Protein AF-A0A957JRY2-F1 (afdb_monomer_lite)

Secondary structure (DSSP, 8-state):
---------------------TTT-----HHHHHHHHHTTPPTT--SS------BS-TTS-B-

Sequence (63 aa):
MTIDVPISTATQQKNYGFVIDNRKCIGCHACTVACKSEHDVPIGVNRTWVKQIKKGEYPHTQR

pLDDT: mean 85.43, std 14.42, range [40.94, 96.94]

Foldseek 3Di:
DDDCPPPPPDPPDDDDDDDDDPVPDPQPCPVQVVQCVVPVDDPPDTPDHDDDDWDDDPPDIDD

Radius of gyration: 21.47 Å; chains: 1; bounding box: 30×60×42 Å

Structure (mmCIF, N/CA/C/O backbone):
data_AF-A0A957JRY2-F1
#
_entry.id   AF-A0A957JRY2-F1
#
loop_
_atom_site.group_PDB
_atom_site.id
_atom_site.type_symbol
_atom_site.label_atom_id
_atom_site.label_alt_id
_atom_site.label_comp_id
_atom_site.label_asym_id
_atom_site.label_entity_id
_atom_site.label_seq_id
_atom_site.pdbx_PDB_ins_code
_atom_site.Cartn_x
_atom_site.Cartn_y
_atom_site.Cartn_z
_atom_site.occupancy
_atom_site.B_iso_or_equiv
_atom_site.auth_seq_id
_atom_site.auth_comp_id
_atom_site.auth_asym_id
_atom_site.auth_atom_id
_atom_site.pdbx_PDB_model_num
ATOM 1 N N . MET A 1 1 ? 16.417 44.054 30.412 1.00 40.94 1 MET A N 1
ATOM 2 C CA . MET A 1 1 ? 16.629 44.653 29.077 1.00 40.94 1 MET A CA 1
ATOM 3 C C . MET A 1 1 ? 17.363 43.612 28.258 1.00 40.94 1 MET A C 1
ATOM 5 O O . MET A 1 1 ? 18.554 43.442 28.454 1.00 40.94 1 MET A O 1
ATOM 9 N N . THR A 1 2 ? 16.611 42.567 27.923 1.00 44.25 2 THR A N 1
ATOM 10 C CA . THR A 1 2 ? 16.050 42.268 26.587 1.00 44.25 2 THR A CA 1
ATOM 11 C C . THR A 1 2 ? 17.078 41.506 25.764 1.00 44.25 2 THR A C 1
ATOM 13 O O . THR A 1 2 ? 18.045 42.047 25.248 1.00 44.25 2 THR A O 1
ATOM 16 N N . ILE A 1 3 ? 16.881 40.187 25.766 1.00 53.03 3 ILE A N 1
ATOM 17 C CA . ILE A 1 3 ? 17.548 39.235 24.889 1.00 53.03 3 ILE A CA 1
ATOM 18 C C . ILE A 1 3 ? 16.897 39.432 23.522 1.00 53.03 3 ILE A C 1
ATOM 20 O O . ILE A 1 3 ? 15.875 38.822 23.217 1.00 53.03 3 ILE A O 1
ATOM 24 N N . ASP A 1 4 ? 17.463 40.332 22.730 1.00 59.12 4 ASP A N 1
ATOM 25 C CA . ASP A 1 4 ? 17.062 40.535 21.345 1.00 59.12 4 ASP A CA 1
ATOM 26 C C . ASP A 1 4 ? 17.856 39.545 20.482 1.00 59.12 4 ASP A C 1
ATOM 28 O O . ASP A 1 4 ? 18.869 39.880 19.871 1.00 59.12 4 ASP A O 1
ATOM 32 N N . VAL A 1 5 ? 17.429 38.275 20.481 1.00 63.62 5 VAL A N 1
ATOM 33 C CA . VAL A 1 5 ? 17.852 37.317 19.450 1.00 63.62 5 VAL A CA 1
ATOM 34 C C . VAL A 1 5 ? 17.140 37.734 18.164 1.00 63.62 5 VAL A C 1
ATOM 36 O O . VAL A 1 5 ? 15.908 37.662 18.120 1.00 63.62 5 VAL A O 1
ATOM 39 N N . PRO A 1 6 ? 17.857 38.173 17.114 1.00 60.22 6 PRO A N 1
ATOM 40 C CA . PRO A 1 6 ? 17.215 38.469 15.850 1.00 60.22 6 PRO A CA 1
ATOM 41 C C . PRO A 1 6 ? 16.677 37.150 15.297 1.00 60.22 6 PRO A C 1
ATOM 43 O O . PRO A 1 6 ? 17.444 36.249 14.953 1.00 60.22 6 PRO A O 1
ATOM 46 N N . ILE A 1 7 ? 15.347 37.029 15.243 1.00 62.50 7 ILE A N 1
ATOM 47 C CA . ILE A 1 7 ? 14.658 36.023 14.438 1.00 62.50 7 ILE A CA 1
ATOM 48 C C . ILE A 1 7 ? 15.100 36.310 13.011 1.00 62.50 7 ILE A C 1
ATOM 50 O O . ILE A 1 7 ? 14.621 37.241 12.361 1.00 62.50 7 ILE A O 1
ATOM 54 N N . SER A 1 8 ? 16.128 35.578 12.591 1.00 58.12 8 SER A N 1
ATOM 55 C CA . SER A 1 8 ? 16.701 35.683 11.270 1.00 58.12 8 SER A CA 1
ATOM 56 C C . SER A 1 8 ? 15.584 35.503 10.256 1.00 58.12 8 SER A C 1
ATOM 58 O O . SER A 1 8 ? 14.659 34.707 10.425 1.00 58.12 8 SER A O 1
ATOM 60 N N . THR A 1 9 ? 15.674 36.291 9.200 1.00 54.69 9 THR A N 1
ATOM 61 C CA . THR A 1 9 ? 14.916 36.175 7.964 1.00 54.69 9 THR A CA 1
ATOM 62 C C . THR A 1 9 ? 15.127 34.787 7.355 1.00 54.69 9 THR A C 1
ATOM 64 O O . THR A 1 9 ? 15.913 34.610 6.429 1.00 54.69 9 THR A O 1
ATOM 67 N N . ALA A 1 10 ? 14.460 33.780 7.909 1.00 62.69 10 ALA A N 1
ATOM 68 C CA . ALA A 1 10 ? 14.355 32.454 7.341 1.00 62.69 10 ALA A CA 1
ATOM 69 C C . ALA A 1 10 ? 13.227 32.505 6.314 1.00 62.69 10 ALA A C 1
ATOM 71 O O . ALA A 1 10 ? 12.053 32.649 6.657 1.00 62.69 10 ALA A O 1
ATOM 72 N N . THR A 1 11 ? 13.587 32.418 5.038 1.00 64.12 11 THR A N 1
ATOM 73 C CA . THR A 1 11 ? 12.681 32.045 3.954 1.00 64.12 11 THR A CA 1
ATOM 74 C C . THR A 1 11 ? 11.825 30.878 4.441 1.00 64.12 11 THR A C 1
ATOM 76 O O . THR A 1 11 ? 12.352 29.798 4.700 1.00 64.12 11 T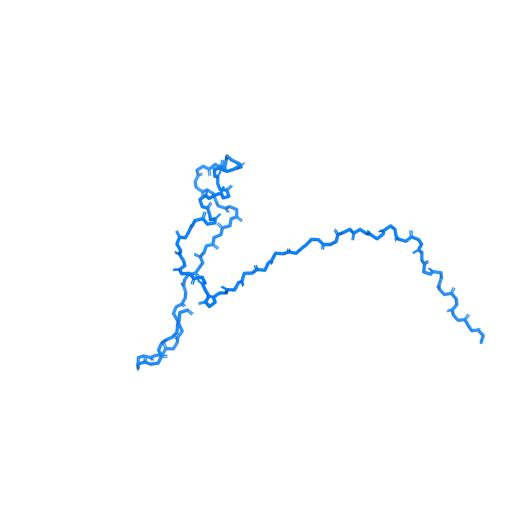HR A O 1
ATOM 79 N N . GLN A 1 12 ? 10.523 31.097 4.648 1.00 71.06 12 GLN A N 1
ATOM 80 C CA . GLN A 1 12 ? 9.628 30.062 5.163 1.00 71.06 12 GLN A CA 1
ATOM 81 C C . GLN A 1 12 ? 9.519 28.945 4.118 1.00 71.06 12 GLN A C 1
ATOM 83 O O . GLN A 1 12 ? 8.746 29.019 3.162 1.00 71.06 12 GLN A O 1
ATOM 88 N N . GLN A 1 13 ? 10.365 27.930 4.267 1.00 78.69 13 GLN A N 1
ATOM 89 C CA . GLN A 1 13 ? 10.445 26.804 3.356 1.00 78.69 13 GLN A CA 1
ATOM 90 C C . GLN A 1 13 ? 9.211 25.926 3.560 1.00 78.69 13 GLN A C 1
ATOM 92 O O . GLN A 1 13 ? 8.848 25.588 4.688 1.00 78.69 13 GLN A O 1
ATOM 97 N N . LYS A 1 14 ? 8.518 25.596 2.466 1.00 84.81 14 LYS A N 1
ATOM 98 C CA . LYS A 1 14 ? 7.309 24.772 2.534 1.00 84.81 14 LYS A CA 1
ATOM 99 C C . LYS A 1 14 ? 7.670 23.372 3.030 1.00 84.81 14 LYS A C 1
ATOM 101 O O . LYS A 1 14 ? 8.426 22.661 2.373 1.00 84.81 14 LYS A O 1
ATOM 106 N N . ASN A 1 15 ? 7.081 22.976 4.155 1.00 88.69 15 ASN A N 1
ATOM 107 C CA . ASN A 1 15 ? 7.214 21.634 4.710 1.00 88.69 15 ASN A CA 1
ATOM 108 C C . ASN A 1 15 ? 6.075 20.757 4.182 1.00 88.69 15 ASN A C 1
ATOM 110 O O . ASN A 1 15 ? 4.926 20.908 4.596 1.00 88.69 15 ASN A O 1
ATOM 114 N N . TYR A 1 16 ? 6.385 19.856 3.253 1.00 93.69 16 TYR A N 1
ATOM 115 C CA . TYR A 1 16 ? 5.412 18.891 2.745 1.00 93.69 16 TYR A CA 1
ATOM 116 C C . TYR A 1 16 ? 5.275 17.701 3.698 1.00 93.69 16 TYR A C 1
ATOM 118 O O . TYR A 1 16 ? 6.258 17.231 4.269 1.00 93.69 16 TYR A O 1
ATOM 126 N N . GLY A 1 17 ? 4.049 17.197 3.844 1.00 93.38 17 GLY A N 1
ATOM 127 C CA . GLY A 1 17 ? 3.732 16.017 4.643 1.00 93.38 17 GLY A CA 1
ATOM 128 C C . GLY A 1 17 ? 2.796 15.072 3.894 1.00 93.38 17 GLY A C 1
ATOM 129 O O . GLY A 1 17 ? 2.015 15.500 3.046 1.00 93.38 17 GLY A O 1
ATOM 130 N N . PHE A 1 18 ? 2.875 13.783 4.221 1.00 93.69 18 PHE A N 1
ATOM 131 C CA . PHE A 1 18 ? 2.032 12.730 3.659 1.00 93.69 18 PHE A CA 1
ATOM 132 C C . PHE A 1 18 ? 1.419 11.911 4.797 1.00 93.69 18 PHE A C 1
ATOM 134 O O . PHE A 1 18 ? 2.135 11.465 5.692 1.00 93.69 18 PHE A O 1
ATOM 141 N N . VAL A 1 19 ? 0.097 11.732 4.781 1.00 95.69 19 VAL A N 1
ATOM 142 C CA . VAL A 1 19 ? -0.655 11.065 5.855 1.00 95.69 19 VAL A CA 1
ATOM 143 C C . VAL A 1 19 ? -1.483 9.926 5.270 1.00 95.69 19 VAL A C 1
ATOM 145 O O . VAL A 1 19 ? -2.149 10.095 4.251 1.00 95.69 19 VAL A O 1
ATOM 148 N N . ILE A 1 20 ? -1.467 8.772 5.940 1.00 94.25 20 ILE A N 1
ATOM 149 C CA . ILE A 1 20 ? -2.229 7.576 5.563 1.00 94.25 20 ILE A CA 1
ATOM 150 C C . ILE A 1 20 ? -3.135 7.174 6.734 1.00 94.25 20 ILE A C 1
ATOM 152 O O . ILE A 1 20 ? -2.648 6.95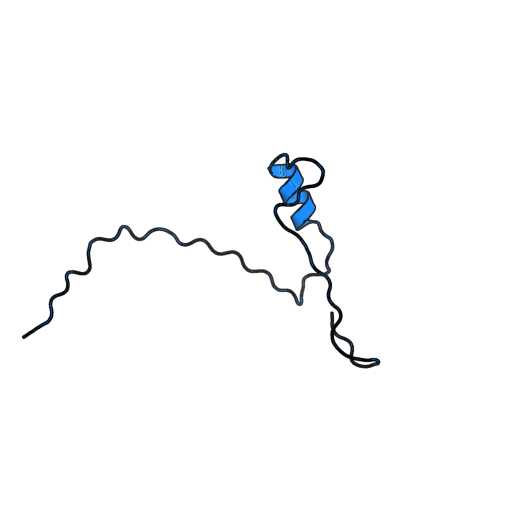3 7.842 1.00 94.25 20 ILE A O 1
ATOM 156 N N . ASP A 1 21 ? -4.445 7.031 6.495 1.00 94.81 21 ASP A N 1
ATOM 157 C CA . ASP A 1 21 ? -5.366 6.428 7.472 1.00 94.81 21 ASP A CA 1
ATOM 158 C C . ASP A 1 21 ? -5.359 4.899 7.335 1.00 94.81 21 ASP A C 1
ATOM 160 O O . ASP A 1 21 ? -5.982 4.318 6.439 1.00 94.81 21 ASP A O 1
ATOM 164 N N . ASN A 1 22 ? -4.670 4.233 8.260 1.00 91.12 22 ASN A N 1
ATOM 165 C CA . ASN A 1 22 ? -4.527 2.778 8.259 1.00 91.12 22 ASN A CA 1
ATOM 166 C C . ASN A 1 22 ? -5.848 2.028 8.481 1.00 91.12 22 ASN A C 1
ATOM 168 O O . ASN A 1 22 ? -5.957 0.882 8.057 1.00 91.12 22 ASN A O 1
ATOM 172 N N . ARG A 1 23 ? -6.868 2.658 9.078 1.00 91.00 23 ARG A N 1
ATOM 173 C CA . ARG A 1 23 ? -8.177 2.018 9.308 1.00 91.00 23 ARG A CA 1
ATOM 174 C C . ARG A 1 23 ? -8.966 1.849 8.012 1.00 91.00 23 ARG A C 1
ATOM 176 O O . ARG A 1 23 ? -9.781 0.940 7.903 1.00 91.00 23 ARG A O 1
ATOM 183 N N . LYS A 1 24 ? -8.724 2.729 7.035 1.00 92.69 24 LYS A N 1
ATOM 184 C CA . LYS A 1 24 ? -9.321 2.670 5.690 1.00 92.69 24 LYS A CA 1
ATOM 185 C C . LYS A 1 24 ? -8.462 1.886 4.704 1.00 92.69 24 LYS A C 1
ATOM 187 O O . LYS A 1 24 ? -8.957 1.433 3.675 1.00 92.69 24 LYS A O 1
ATOM 192 N N . CYS A 1 25 ? -7.171 1.742 4.990 1.00 93.50 25 CYS A N 1
ATOM 193 C CA . CYS A 1 25 ? -6.274 0.959 4.161 1.00 93.50 25 CYS A CA 1
ATOM 194 C C . CYS A 1 25 ? -6.712 -0.511 4.161 1.00 93.50 25 CYS A C 1
ATOM 196 O O . CYS A 1 25 ? -6.723 -1.171 5.198 1.00 93.50 25 CYS A O 1
ATOM 198 N N . ILE A 1 26 ? -7.016 -1.047 2.979 1.00 93.75 26 ILE A N 1
ATOM 199 C CA . ILE A 1 26 ? -7.355 -2.469 2.788 1.00 93.75 26 ILE A CA 1
ATOM 200 C C . ILE A 1 26 ? -6.141 -3.323 2.400 1.00 93.75 26 ILE A C 1
ATOM 202 O O . ILE A 1 26 ? -6.223 -4.543 2.347 1.00 93.75 26 ILE A O 1
ATOM 206 N N . GLY A 1 27 ? -4.994 -2.686 2.158 1.00 94.06 27 GLY A N 1
ATOM 207 C CA . GLY A 1 27 ? -3.769 -3.363 1.751 1.00 94.06 27 GLY A CA 1
ATOM 208 C C . GLY A 1 27 ? -3.776 -3.877 0.311 1.00 94.06 27 GLY A C 1
ATOM 209 O O . GLY A 1 27 ? -3.252 -4.947 0.049 1.00 94.06 27 GLY A O 1
ATOM 210 N N . CYS A 1 28 ? -4.349 -3.123 -0.630 1.00 95.38 28 CYS A N 1
ATOM 211 C CA . CYS A 1 28 ? -4.428 -3.511 -2.046 1.00 95.38 28 CYS A CA 1
ATOM 212 C C . CYS A 1 28 ? -3.124 -3.328 -2.843 1.00 95.38 28 CYS A C 1
ATOM 214 O O . CYS A 1 28 ? -3.086 -3.661 -4.021 1.00 95.38 28 CYS A O 1
ATOM 216 N N . HIS A 1 29 ? -2.076 -2.750 -2.246 1.00 95.44 29 HIS A N 1
ATOM 217 C CA . HIS A 1 29 ? -0.784 -2.465 -2.894 1.00 95.44 29 HIS A CA 1
ATOM 218 C C . HIS A 1 29 ? -0.818 -1.504 -4.098 1.00 95.44 29 HIS A C 1
ATOM 220 O O . HIS A 1 29 ? 0.223 -1.270 -4.712 1.00 95.44 29 HIS A O 1
ATOM 226 N N . ALA A 1 30 ? -1.954 -0.862 -4.388 1.00 96.62 30 ALA A N 1
ATOM 227 C CA . ALA A 1 30 ? -2.068 0.097 -5.488 1.00 96.62 30 ALA A CA 1
ATOM 228 C C . ALA A 1 30 ? -1.068 1.262 -5.367 1.00 96.62 30 ALA A C 1
ATOM 230 O O . ALA A 1 30 ? -0.458 1.652 -6.356 1.00 96.62 30 ALA A O 1
ATOM 231 N N . CYS A 1 31 ? -0.825 1.767 -4.152 1.00 95.81 31 CYS A N 1
ATOM 232 C CA . CYS A 1 31 ? 0.165 2.822 -3.912 1.00 95.81 31 CYS A CA 1
ATOM 233 C C . CYS A 1 31 ? 1.607 2.383 -4.226 1.00 95.81 31 CYS A C 1
ATOM 235 O O . CYS A 1 31 ? 2.393 3.177 -4.740 1.00 95.81 31 CYS A O 1
ATOM 237 N N . THR A 1 32 ? 1.958 1.119 -3.968 1.00 95.94 32 THR A N 1
ATOM 238 C CA . THR A 1 32 ? 3.269 0.561 -4.327 1.00 95.94 32 THR A CA 1
ATOM 239 C C . THR A 1 32 ? 3.408 0.401 -5.837 1.00 95.94 32 THR A C 1
ATOM 241 O O . THR A 1 32 ? 4.456 0.750 -6.378 1.00 95.94 32 THR A O 1
ATOM 244 N N . VAL A 1 33 ? 2.365 -0.089 -6.516 1.00 95.50 33 VAL A N 1
ATOM 245 C CA . VAL A 1 33 ? 2.358 -0.243 -7.980 1.00 95.50 33 VAL A CA 1
ATOM 246 C C . VAL A 1 33 ? 2.469 1.116 -8.662 1.00 95.50 33 VAL A C 1
ATOM 248 O O . VAL A 1 33 ? 3.382 1.306 -9.456 1.00 95.50 33 VAL A O 1
ATOM 251 N N . ALA A 1 34 ? 1.630 2.083 -8.279 1.00 95.94 34 ALA A N 1
ATOM 252 C CA . ALA A 1 34 ? 1.676 3.439 -8.819 1.00 95.94 34 ALA A CA 1
ATOM 253 C C . ALA A 1 34 ? 3.069 4.063 -8.649 1.00 95.94 34 ALA A C 1
ATOM 255 O O . ALA A 1 34 ? 3.655 4.549 -9.606 1.00 95.94 34 ALA A O 1
ATOM 256 N N . CYS A 1 35 ? 3.663 3.966 -7.454 1.00 96.38 35 CYS A N 1
ATOM 257 C CA . CYS A 1 35 ? 5.005 4.494 -7.224 1.00 96.38 35 CYS A CA 1
ATOM 258 C C . CYS A 1 35 ? 6.065 3.851 -8.134 1.00 96.38 35 CYS A C 1
ATOM 260 O O . CYS A 1 35 ? 6.957 4.555 -8.601 1.00 96.38 35 CYS A O 1
ATOM 262 N N . LYS A 1 36 ? 5.981 2.541 -8.398 1.00 95.75 36 LYS A N 1
ATOM 263 C CA . LYS A 1 36 ? 6.904 1.865 -9.319 1.00 95.75 36 LYS A CA 1
ATOM 264 C C . LYS A 1 36 ? 6.727 2.333 -10.757 1.00 95.75 36 LYS A C 1
ATOM 266 O O . LYS A 1 36 ? 7.733 2.631 -11.389 1.00 95.75 36 LYS A O 1
ATOM 271 N N . SER A 1 37 ? 5.483 2.378 -11.233 1.00 94.44 37 SER A N 1
ATOM 272 C CA . SER A 1 37 ? 5.140 2.743 -12.610 1.00 94.44 37 SER A CA 1
ATOM 273 C C . SER A 1 37 ? 5.518 4.184 -12.939 1.00 94.44 37 SER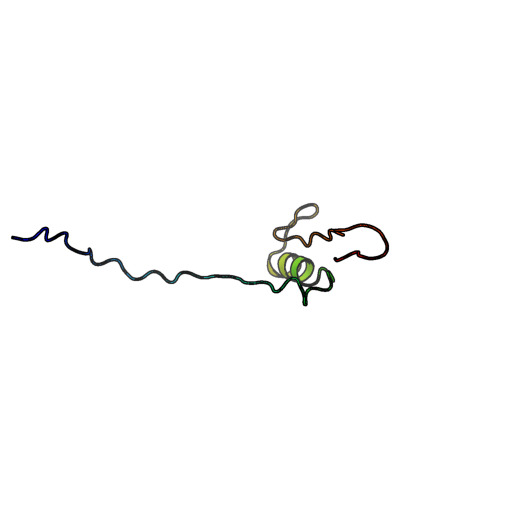 A C 1
ATOM 275 O O . SER A 1 37 ? 6.050 4.430 -14.009 1.00 94.44 37 SER A O 1
ATOM 277 N N . GLU A 1 38 ? 5.312 5.117 -12.008 1.00 96.94 38 GLU A N 1
ATOM 278 C CA . GLU A 1 38 ? 5.617 6.541 -12.225 1.00 96.94 38 GLU A CA 1
ATOM 279 C C . GLU A 1 38 ? 7.118 6.870 -12.177 1.00 96.94 38 GLU A C 1
ATOM 281 O O . GLU A 1 38 ? 7.529 7.949 -12.592 1.00 96.94 38 GLU A O 1
ATOM 286 N N . HIS A 1 39 ? 7.949 5.986 -11.616 1.00 95.50 39 HIS A N 1
ATOM 287 C CA . HIS A 1 39 ? 9.368 6.281 -11.373 1.00 95.50 39 HIS A CA 1
ATOM 288 C C . HIS A 1 39 ? 10.325 5.223 -11.929 1.00 95.50 39 HIS A C 1
ATOM 290 O O . HIS A 1 39 ? 11.479 5.191 -11.491 1.00 95.50 39 HIS A O 1
ATOM 296 N N . ASP A 1 40 ? 9.841 4.334 -12.803 1.00 94.12 40 ASP A N 1
ATOM 297 C CA . ASP A 1 40 ? 10.610 3.248 -13.428 1.00 94.12 40 ASP A CA 1
ATOM 298 C C . ASP A 1 40 ? 11.514 2.504 -12.434 1.00 94.12 40 ASP A C 1
ATOM 300 O O . ASP A 1 40 ? 12.711 2.288 -12.643 1.00 94.12 40 ASP A O 1
ATOM 304 N N . VAL A 1 41 ? 10.949 2.159 -11.273 1.00 94.75 41 VAL A N 1
ATOM 305 C CA . VAL A 1 41 ? 11.730 1.562 -10.184 1.00 94.75 41 VAL A CA 1
ATOM 306 C C . VAL A 1 41 ? 12.249 0.186 -10.625 1.00 94.75 41 VAL A C 1
ATOM 308 O O . VAL A 1 41 ? 11.444 -0.648 -11.053 1.00 94.75 41 VAL A O 1
ATOM 311 N N . PRO A 1 42 ? 13.557 -0.102 -10.468 1.00 93.31 42 PRO A N 1
ATOM 312 C CA . PRO A 1 42 ? 14.145 -1.354 -10.921 1.00 93.31 42 PRO A CA 1
ATOM 313 C C . PRO A 1 42 ? 13.521 -2.573 -10.239 1.00 93.31 42 PRO A C 1
ATOM 315 O O . PRO A 1 42 ? 13.003 -2.523 -9.114 1.00 93.31 42 PRO A O 1
ATOM 318 N N . ILE A 1 43 ? 13.598 -3.703 -10.939 1.00 90.12 43 ILE A N 1
ATOM 319 C CA . ILE A 1 43 ? 13.097 -4.981 -10.444 1.00 90.12 43 ILE A CA 1
ATOM 320 C C . ILE A 1 43 ? 13.784 -5.358 -9.122 1.00 90.12 43 ILE A C 1
ATOM 322 O O . ILE A 1 43 ? 14.976 -5.132 -8.930 1.00 90.12 43 ILE A O 1
ATOM 326 N N . GLY A 1 44 ? 13.01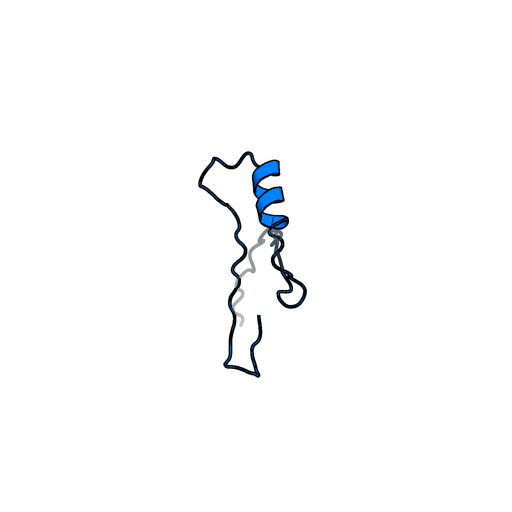0 -5.902 -8.183 1.00 91.12 44 GLY A N 1
ATOM 327 C CA . GLY A 1 44 ? 13.503 -6.285 -6.856 1.00 91.12 44 GLY A CA 1
ATOM 328 C C . GLY A 1 44 ? 13.541 -5.160 -5.813 1.00 91.12 44 GLY A C 1
ATOM 329 O O . GLY A 1 44 ? 13.759 -5.453 -4.641 1.00 91.12 44 GLY A O 1
ATOM 330 N N . VAL A 1 45 ? 13.265 -3.901 -6.181 1.00 93.00 45 VAL A N 1
ATOM 331 C CA . VAL A 1 45 ? 13.285 -2.763 -5.242 1.00 93.00 45 VAL A CA 1
ATOM 332 C C . VAL A 1 45 ? 11.919 -2.077 -5.167 1.00 93.00 45 VAL A C 1
ATOM 334 O O . VAL A 1 45 ? 11.229 -1.919 -6.175 1.00 93.00 45 VAL A O 1
ATOM 337 N N . ASN A 1 46 ? 11.517 -1.644 -3.968 1.00 93.31 46 ASN A N 1
ATOM 338 C CA . ASN A 1 46 ? 10.300 -0.863 -3.731 1.00 93.31 46 ASN A CA 1
ATOM 339 C C . ASN A 1 46 ? 10.655 0.420 -2.972 1.00 93.31 46 ASN A C 1
ATOM 341 O O . ASN A 1 46 ? 11.328 0.353 -1.948 1.00 93.31 46 ASN A O 1
ATOM 345 N N . ARG A 1 47 ? 10.153 1.578 -3.421 1.00 93.00 47 ARG A N 1
ATOM 346 C CA . ARG A 1 47 ? 10.290 2.847 -2.676 1.00 93.00 47 ARG A CA 1
ATOM 347 C C . ARG A 1 47 ? 9.276 2.979 -1.533 1.00 93.00 47 ARG A C 1
ATOM 349 O O . ARG A 1 47 ? 9.535 3.670 -0.558 1.00 93.00 47 ARG A O 1
ATOM 356 N N . THR A 1 48 ? 8.128 2.311 -1.650 1.00 93.88 48 THR A N 1
ATOM 357 C CA . THR A 1 48 ? 7.077 2.252 -0.625 1.00 93.88 48 THR A CA 1
ATOM 358 C C . THR A 1 48 ? 6.523 0.833 -0.511 1.00 93.88 48 THR A C 1
ATOM 360 O O . THR A 1 48 ? 6.462 0.106 -1.506 1.00 93.88 48 THR A O 1
ATOM 363 N N . TRP A 1 49 ? 6.113 0.423 0.688 1.00 92.69 49 TRP A N 1
ATOM 364 C CA . TRP A 1 49 ? 5.582 -0.912 0.964 1.00 92.69 49 TRP A CA 1
ATOM 365 C C . TRP A 1 49 ? 4.373 -0.851 1.895 1.00 92.69 49 TRP A C 1
ATOM 367 O O . TRP A 1 49 ? 4.248 0.028 2.745 1.00 92.69 49 TRP A O 1
ATOM 377 N N . VAL A 1 50 ? 3.494 -1.841 1.760 1.00 94.88 50 VAL A N 1
ATOM 378 C CA . VAL A 1 50 ? 2.338 -2.027 2.638 1.00 94.88 50 VAL A CA 1
ATOM 379 C C . VAL A 1 50 ? 2.610 -3.228 3.531 1.00 94.88 50 VAL A C 1
ATOM 381 O O . VAL A 1 50 ? 2.756 -4.345 3.042 1.00 94.88 50 VAL A O 1
ATOM 384 N N . LYS A 1 51 ? 2.671 -3.004 4.845 1.00 91.44 51 LYS A N 1
ATOM 385 C CA . LYS A 1 51 ? 2.807 -4.075 5.835 1.00 91.44 51 LYS A CA 1
ATOM 386 C C . LYS A 1 51 ? 1.429 -4.439 6.378 1.00 91.44 51 LYS A C 1
ATOM 388 O O . LYS A 1 51 ? 0.690 -3.565 6.820 1.00 91.44 51 LYS A O 1
ATOM 393 N N . GLN A 1 52 ? 1.096 -5.725 6.368 1.00 89.94 52 GLN A N 1
ATOM 394 C CA . GLN A 1 52 ? -0.119 -6.242 6.993 1.00 89.94 52 GLN A CA 1
ATOM 395 C C . GLN A 1 52 ? 0.272 -6.945 8.291 1.00 89.94 52 GLN A C 1
ATOM 397 O O . GLN A 1 52 ? 1.122 -7.832 8.282 1.00 89.94 52 GLN A O 1
ATOM 402 N N . ILE A 1 53 ? -0.310 -6.524 9.413 1.00 89.12 53 ILE A N 1
ATOM 403 C CA . ILE A 1 53 ? -0.017 -7.087 10.733 1.00 89.12 53 ILE A CA 1
ATOM 404 C C . ILE A 1 53 ? -1.349 -7.382 11.397 1.00 89.12 53 ILE A C 1
ATOM 406 O O . ILE A 1 53 ? -2.154 -6.480 11.558 1.00 89.12 53 ILE A O 1
ATOM 410 N N . LYS A 1 54 ? -1.577 -8.621 11.820 1.00 87.75 54 LYS A N 1
ATOM 411 C CA . LYS A 1 54 ? -2.710 -8.922 12.695 1.00 87.75 54 LYS A CA 1
ATOM 412 C C . LYS A 1 54 ? -2.255 -8.773 14.142 1.00 87.75 54 LYS A C 1
ATOM 414 O O . LYS A 1 54 ? -1.175 -9.243 14.495 1.00 87.75 54 LYS A O 1
ATOM 419 N N . LYS A 1 55 ? -3.051 -8.096 14.959 1.00 89.12 55 LYS A N 1
ATOM 420 C CA . LYS A 1 55 ? -2.833 -7.927 16.398 1.00 89.12 55 LYS A CA 1
ATOM 421 C C . LYS A 1 55 ? -3.987 -8.563 17.166 1.00 89.12 55 LYS A C 1
ATOM 423 O O . LYS A 1 55 ? -5.126 -8.496 16.714 1.00 89.12 55 LYS A O 1
ATOM 428 N N . GLY A 1 56 ? -3.692 -9.116 18.338 1.00 89.12 56 GLY A N 1
ATOM 429 C CA . GLY A 1 56 ? -4.677 -9.753 19.214 1.00 89.12 56 GLY A CA 1
ATOM 430 C C . GLY A 1 56 ? -4.770 -11.266 19.033 1.00 89.12 56 GLY A C 1
ATOM 431 O O . GLY A 1 56 ? -4.116 -11.850 18.169 1.00 89.12 56 GLY A O 1
ATOM 432 N N . GLU A 1 57 ? -5.597 -11.878 19.871 1.00 90.69 57 GLU A N 1
ATOM 433 C CA . GLU A 1 57 ? -5.847 -13.319 19.917 1.00 90.69 57 GLU A CA 1
ATOM 434 C C . GLU A 1 57 ? -7.313 -13.600 19.593 1.00 90.69 57 GLU A C 1
ATOM 436 O O . GLU A 1 57 ? -8.177 -12.741 19.777 1.00 90.69 57 GLU A O 1
ATOM 441 N N . TYR A 1 58 ? -7.606 -14.792 19.075 1.00 90.06 58 TYR A N 1
ATOM 442 C CA . TYR A 1 58 ? -8.974 -15.179 18.734 1.00 90.06 58 TYR A CA 1
ATOM 443 C C . TYR A 1 58 ? -9.882 -15.130 19.981 1.00 90.06 58 TYR A C 1
ATOM 445 O O . TYR 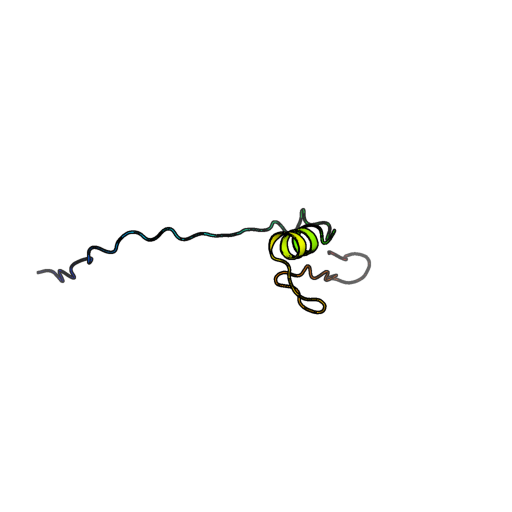A 1 58 ? -9.494 -15.682 21.010 1.00 90.06 58 TYR A O 1
ATOM 453 N N . PRO A 1 59 ? -11.085 -14.520 19.923 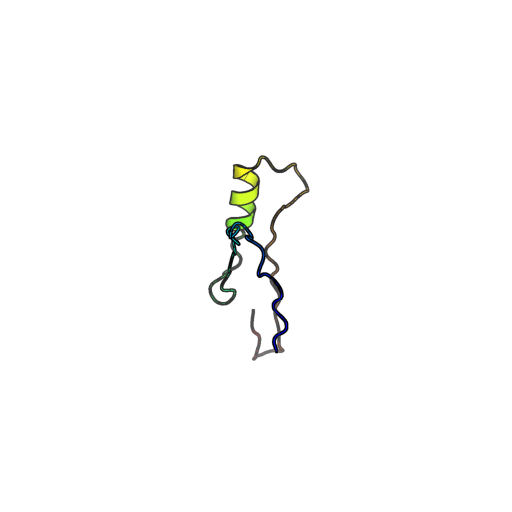1.00 91.62 59 PRO A N 1
ATOM 454 C CA . PRO A 1 59 ? -11.768 -13.949 18.751 1.00 91.62 59 PRO A CA 1
ATOM 455 C C . PRO A 1 59 ? -11.509 -12.446 18.509 1.00 91.62 59 PRO A C 1
ATOM 457 O O . PRO A 1 59 ? -12.000 -11.883 17.531 1.00 91.62 59 PRO A O 1
ATOM 460 N N . HIS A 1 60 ? -10.748 -11.771 19.368 1.00 88.75 60 HIS A N 1
ATOM 461 C CA . HIS A 1 60 ? -10.506 -10.326 19.315 1.00 88.75 60 HIS A CA 1
ATOM 462 C C . HIS A 1 60 ? -9.254 -9.965 18.504 1.00 88.75 60 HIS A C 1
ATOM 464 O O . HIS A 1 60 ? -8.287 -9.404 19.021 1.00 88.75 60 HIS A O 1
ATOM 470 N N . THR A 1 61 ? -9.280 -10.251 17.202 1.00 87.88 61 THR A N 1
ATOM 471 C CA . THR A 1 61 ? -8.190 -9.882 16.288 1.00 87.88 61 THR A CA 1
ATOM 472 C C . THR A 1 61 ? -8.486 -8.578 15.551 1.00 87.88 61 THR A C 1
ATOM 474 O O . THR A 1 61 ? -9.580 -8.398 15.021 1.00 87.88 61 THR A O 1
ATOM 477 N N . GLN A 1 62 ? -7.493 -7.701 15.445 1.00 80.19 62 GLN A N 1
ATOM 478 C CA . GLN A 1 62 ? -7.520 -6.489 14.626 1.00 80.19 62 GLN A CA 1
ATOM 479 C C . GLN A 1 62 ? -6.416 -6.547 13.562 1.00 80.19 62 GLN A C 1
ATOM 481 O O . GLN A 1 62 ? -5.428 -7.265 13.723 1.00 80.19 62 GLN A O 1
ATOM 486 N N . ARG A 1 63 ? -6.606 -5.834 12.450 1.00 74.38 63 ARG A N 1
ATOM 487 C CA . ARG A 1 63 ? -5.703 -5.824 11.285 1.00 74.38 63 ARG A CA 1
ATOM 488 C C . ARG A 1 63 ? -4.843 -4.561 11.223 1.00 74.38 63 ARG A C 1
ATOM 490 O O . ARG A 1 63 ? -5.184 -3.588 11.928 1.00 74.38 63 ARG A O 1
#